Protein AF-S8D0P1-F1 (afdb_monomer)

Secondary structure (DSSP, 8-state):
-HHHHHHHHHSPPPPP--HHHHS--SEEEETTEEEEEEEEEEE-TTS-EEEEEEEEESS--TT-PPP--------

pLDDT: mean 87.06, std 10.99, range [57.16, 97.12]

Structure (mmCIF, N/CA/C/O backbone):
data_AF-S8D0P1-F1
#
_entry.id   AF-S8D0P1-F1
#
loop_
_atom_site.group_PDB
_atom_site.id
_atom_site.type_symbol
_atom_site.label_atom_id
_atom_site.label_alt_id
_atom_site.label_comp_id
_atom_site.label_asym_id
_atom_site.label_entity_id
_atom_site.label_seq_id
_atom_site.pdbx_PDB_ins_code
_atom_site.Cartn_x
_atom_site.Cartn_y
_atom_site.Cartn_z
_atom_site.occupancy
_atom_site.B_iso_or_equiv
_atom_site.auth_seq_id
_atom_site.auth_comp_id
_atom_site.auth_asym_id
_atom_site.auth_atom_id
_atom_site.pdbx_PDB_model_num
ATOM 1 N N . MET A 1 1 ? 13.110 -8.580 -36.318 1.00 62.88 1 MET A N 1
ATOM 2 C CA . MET A 1 1 ? 13.424 -7.373 -35.509 1.00 62.88 1 MET A CA 1
ATOM 3 C C . MET A 1 1 ? 12.151 -6.596 -35.168 1.00 62.88 1 MET A C 1
ATOM 5 O O . MET A 1 1 ? 11.985 -6.232 -34.014 1.00 62.88 1 MET A O 1
ATOM 9 N N . ILE A 1 2 ? 11.213 -6.419 -36.111 1.00 76.12 2 ILE A N 1
ATOM 10 C CA . ILE A 1 2 ? 9.927 -5.739 -35.862 1.00 76.12 2 ILE A CA 1
ATOM 11 C C . ILE A 1 2 ? 8.966 -6.550 -34.970 1.00 76.12 2 ILE A C 1
ATOM 13 O O . ILE A 1 2 ? 8.282 -5.983 -34.125 1.00 76.12 2 ILE A O 1
ATOM 17 N N . ASP A 1 3 ? 9.002 -7.884 -35.057 1.00 71.25 3 ASP A N 1
ATOM 18 C CA . ASP A 1 3 ? 8.152 -8.775 -34.249 1.00 71.25 3 ASP A CA 1
ATOM 19 C C . ASP A 1 3 ? 8.444 -8.674 -32.745 1.00 71.25 3 ASP A C 1
ATOM 21 O O . ASP A 1 3 ? 7.566 -8.865 -31.906 1.00 71.25 3 ASP A O 1
ATOM 25 N N . GLN A 1 4 ? 9.683 -8.335 -32.380 1.00 66.38 4 GLN A N 1
ATOM 26 C CA . GLN A 1 4 ? 10.089 -8.151 -30.988 1.00 66.38 4 GLN A CA 1
ATOM 27 C C . GLN A 1 4 ? 9.503 -6.850 -30.412 1.00 66.38 4 GLN A C 1
ATOM 29 O O . GLN A 1 4 ? 9.029 -6.845 -29.281 1.00 66.38 4 GLN A O 1
ATOM 34 N N . PHE A 1 5 ? 9.425 -5.786 -31.223 1.00 70.62 5 PHE A N 1
ATOM 35 C CA . PHE A 1 5 ? 8.742 -4.533 -30.875 1.00 70.62 5 PHE A CA 1
ATOM 36 C C . PHE A 1 5 ? 7.226 -4.704 -30.764 1.00 70.62 5 PHE A C 1
ATOM 38 O O . PHE A 1 5 ? 6.617 -4.198 -29.826 1.00 70.62 5 PHE A O 1
ATOM 45 N N . ILE A 1 6 ? 6.614 -5.471 -31.669 1.00 72.94 6 ILE A N 1
ATOM 46 C CA . ILE A 1 6 ? 5.179 -5.781 -31.608 1.00 72.94 6 ILE A CA 1
ATOM 47 C C . ILE A 1 6 ? 4.847 -6.553 -30.323 1.00 72.94 6 ILE A C 1
ATOM 49 O O . ILE A 1 6 ? 3.838 -6.271 -29.680 1.00 72.94 6 ILE A O 1
ATOM 53 N N . ASN A 1 7 ? 5.714 -7.474 -29.886 1.00 64.88 7 ASN A N 1
ATOM 54 C CA . ASN A 1 7 ? 5.526 -8.166 -28.610 1.00 64.88 7 ASN A CA 1
ATOM 55 C C . ASN A 1 7 ? 5.569 -7.215 -27.403 1.00 64.88 7 ASN A C 1
ATOM 57 O O . ASN A 1 7 ? 4.821 -7.454 -26.465 1.00 64.88 7 ASN A O 1
ATOM 61 N N . PHE A 1 8 ? 6.339 -6.121 -27.433 1.00 63.56 8 PHE A N 1
ATOM 62 C CA . PHE A 1 8 ? 6.284 -5.099 -26.376 1.00 63.56 8 PHE A CA 1
ATOM 63 C C . PHE A 1 8 ? 4.971 -4.306 -26.368 1.00 63.56 8 PHE A C 1
ATOM 65 O O . PHE A 1 8 ? 4.557 -3.846 -25.312 1.00 63.56 8 PHE A O 1
ATOM 72 N N . VAL A 1 9 ? 4.294 -4.173 -27.512 1.00 72.31 9 VAL A N 1
ATOM 73 C CA . VAL A 1 9 ? 2.981 -3.509 -27.595 1.00 72.31 9 VAL A CA 1
ATOM 74 C C . VAL A 1 9 ? 1.850 -4.456 -27.179 1.00 72.31 9 VAL A C 1
ATOM 76 O O . VAL A 1 9 ? 0.938 -4.052 -26.466 1.00 72.31 9 VAL A O 1
ATOM 79 N N . ILE A 1 10 ? 1.904 -5.725 -27.599 1.00 75.88 10 ILE A N 1
ATOM 80 C CA . ILE A 1 10 ? 0.828 -6.704 -27.356 1.00 75.88 10 ILE A CA 1
ATOM 81 C C . ILE A 1 10 ? 0.982 -7.405 -25.993 1.00 75.88 10 ILE A C 1
ATOM 83 O O . ILE A 1 10 ? -0.011 -7.754 -25.355 1.00 75.88 10 ILE A O 1
ATOM 87 N N . ARG A 1 11 ? 2.216 -7.650 -25.540 1.00 73.19 11 ARG A N 1
ATOM 88 C CA . ARG A 1 11 ? 2.562 -8.331 -24.278 1.00 73.19 11 ARG A CA 1
ATOM 89 C C . ARG A 1 11 ? 3.806 -7.692 -23.644 1.00 73.19 11 ARG A C 1
ATOM 91 O O . ARG A 1 11 ? 4.840 -8.359 -23.541 1.00 73.19 11 ARG A O 1
ATOM 98 N N . PRO A 1 12 ? 3.734 -6.416 -23.230 1.00 74.94 12 PRO A N 1
ATOM 99 C CA . PRO A 1 12 ? 4.829 -5.808 -22.491 1.00 74.94 12 PRO A CA 1
ATOM 100 C C . PRO A 1 12 ? 5.176 -6.667 -21.265 1.00 74.94 12 PRO A C 1
ATOM 102 O O . PRO A 1 12 ? 4.275 -7.243 -20.639 1.00 74.94 12 PRO A O 1
ATOM 105 N N . PRO A 1 13 ? 6.469 -6.788 -20.921 1.00 77.81 13 PRO A N 1
ATOM 106 C CA . PRO A 1 13 ? 6.861 -7.403 -19.666 1.00 77.81 13 PRO A CA 1
ATOM 107 C C . PRO A 1 13 ? 6.169 -6.653 -18.528 1.00 77.81 13 PRO A C 1
ATOM 109 O O . PRO A 1 13 ? 6.181 -5.423 -18.484 1.00 77.81 13 PRO A O 1
ATOM 112 N N . ARG A 1 14 ? 5.532 -7.401 -17.628 1.00 80.81 14 ARG A N 1
ATOM 113 C CA . ARG A 1 14 ? 4.889 -6.808 -16.456 1.00 80.81 14 ARG A CA 1
ATOM 114 C C . ARG A 1 14 ? 5.964 -6.401 -15.464 1.00 80.81 14 ARG A C 1
ATOM 116 O O . ARG A 1 14 ? 6.881 -7.179 -15.210 1.00 80.81 14 ARG A O 1
ATOM 123 N N . ALA A 1 15 ? 5.828 -5.206 -14.903 1.00 81.38 15 ALA A N 1
ATOM 124 C CA . ALA A 1 15 ? 6.671 -4.791 -13.798 1.00 81.38 15 ALA A CA 1
ATOM 125 C C . ALA A 1 15 ? 6.427 -5.706 -12.590 1.00 81.38 15 ALA A C 1
ATOM 127 O O . ALA A 1 15 ? 5.291 -6.081 -12.288 1.00 81.38 15 ALA A O 1
ATOM 128 N N . GLU A 1 16 ? 7.500 -6.065 -11.893 1.00 87.44 16 GLU A N 1
ATOM 129 C CA . GLU A 1 16 ? 7.378 -6.710 -10.595 1.00 87.44 16 GLU A CA 1
ATOM 130 C C . GLU A 1 16 ? 7.071 -5.655 -9.537 1.00 87.44 16 GLU A C 1
ATOM 132 O O . GLU A 1 16 ? 7.719 -4.611 -9.461 1.00 87.44 16 GLU A O 1
ATOM 137 N N . TYR A 1 17 ? 6.080 -5.932 -8.694 1.00 88.81 17 TYR A N 1
ATOM 138 C CA . TYR A 1 17 ? 5.756 -5.047 -7.586 1.00 88.81 17 TYR A CA 1
ATOM 139 C C . TYR A 1 17 ? 6.853 -5.121 -6.515 1.00 88.81 17 TYR A C 1
ATOM 141 O O . TYR A 1 17 ? 6.923 -6.097 -5.759 1.00 88.81 17 TYR A O 1
ATOM 149 N N . ASN A 1 18 ? 7.694 -4.085 -6.465 1.00 92.00 18 ASN A N 1
ATOM 150 C CA . ASN A 1 18 ? 8.773 -3.915 -5.495 1.00 92.00 18 ASN A CA 1
ATOM 151 C C . ASN A 1 18 ? 8.622 -2.579 -4.732 1.00 92.00 18 ASN A C 1
ATOM 153 O O . ASN A 1 18 ? 9.054 -1.533 -5.229 1.00 92.00 18 ASN A O 1
ATOM 157 N N . PRO A 1 19 ? 8.027 -2.597 -3.525 1.00 93.38 19 PRO A N 1
ATOM 158 C CA . PRO A 1 19 ? 7.835 -1.401 -2.705 1.00 93.38 19 PRO A CA 1
ATOM 159 C C . PRO A 1 19 ? 9.120 -0.644 -2.379 1.00 93.38 19 PRO A C 1
ATOM 161 O O . PRO A 1 19 ? 9.106 0.580 -2.302 1.00 93.38 19 PRO A O 1
ATOM 164 N N . ASP A 1 20 ? 10.232 -1.348 -2.186 1.00 93.19 20 ASP A N 1
ATOM 165 C CA . ASP A 1 20 ? 11.485 -0.722 -1.753 1.00 93.19 20 ASP A CA 1
ATOM 166 C C . ASP A 1 20 ? 12.198 -0.002 -2.904 1.00 93.19 20 ASP A C 1
ATOM 168 O O . ASP A 1 20 ? 13.026 0.875 -2.675 1.00 93.19 20 ASP A O 1
ATOM 172 N N . GLN A 1 21 ? 11.856 -0.348 -4.147 1.00 92.81 21 GLN A N 1
ATOM 173 C CA . GLN A 1 21 ? 12.417 0.274 -5.342 1.00 92.81 21 GLN A CA 1
ATOM 174 C C . GLN A 1 21 ? 11.542 1.402 -5.899 1.00 92.81 21 GLN A C 1
ATOM 176 O O . GLN A 1 21 ? 12.073 2.381 -6.420 1.00 92.81 21 GLN A O 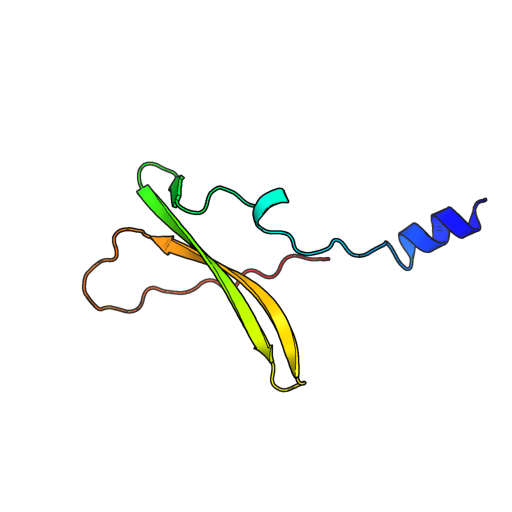1
ATOM 181 N N . TYR A 1 22 ? 10.216 1.250 -5.847 1.00 91.00 22 TYR A N 1
ATOM 182 C CA . TYR A 1 22 ? 9.293 2.122 -6.586 1.00 91.00 22 TYR A CA 1
ATOM 183 C C . TYR A 1 22 ? 8.426 3.021 -5.708 1.00 91.00 22 TYR A C 1
ATOM 185 O O . TYR A 1 22 ? 7.798 3.944 -6.226 1.00 91.00 22 TYR A O 1
ATOM 193 N N . LEU A 1 23 ? 8.360 2.762 -4.402 1.00 92.81 23 LEU A N 1
ATOM 194 C CA . LEU A 1 23 ? 7.523 3.517 -3.476 1.00 92.81 23 LEU A CA 1
ATOM 195 C C . LEU A 1 23 ? 8.385 4.266 -2.455 1.00 92.81 23 LEU A C 1
ATOM 197 O O . LEU A 1 23 ? 9.572 4.001 -2.288 1.00 92.81 23 LEU A O 1
ATOM 201 N N . TRP A 1 24 ? 7.769 5.228 -1.770 1.00 92.88 24 TRP A N 1
ATOM 202 C CA . TRP A 1 24 ? 8.451 6.070 -0.785 1.00 92.88 24 TRP A CA 1
ATOM 203 C C . TRP A 1 24 ? 8.843 5.314 0.487 1.00 92.88 24 TRP A C 1
ATOM 205 O O . TRP A 1 24 ? 8.435 4.174 0.675 1.00 92.88 24 TRP A O 1
ATOM 215 N N . GLU A 1 25 ? 9.584 5.954 1.388 1.00 95.69 25 GLU A N 1
ATOM 216 C CA . GLU A 1 25 ? 9.966 5.361 2.675 1.00 95.69 25 GLU A CA 1
ATOM 217 C C . GLU A 1 25 ? 8.754 4.886 3.493 1.00 95.69 25 GLU A C 1
ATOM 219 O O . GLU A 1 25 ? 7.625 5.354 3.312 1.00 95.69 25 GLU A O 1
ATOM 224 N N . LYS A 1 26 ? 8.986 3.937 4.409 1.00 96.19 26 LYS A N 1
ATOM 225 C CA . LYS A 1 26 ? 7.910 3.393 5.246 1.00 96.19 26 LYS A CA 1
ATOM 226 C C . LYS A 1 26 ? 7.311 4.429 6.182 1.00 96.19 26 LYS A C 1
ATOM 228 O O . LYS A 1 26 ? 6.112 4.385 6.403 1.00 96.19 26 LYS A O 1
ATOM 233 N N . ASP A 1 27 ? 8.102 5.370 6.672 1.00 97.00 27 ASP A N 1
ATOM 234 C CA . ASP A 1 27 ? 7.636 6.495 7.472 1.00 97.00 27 ASP A CA 1
ATOM 235 C C . ASP A 1 27 ? 7.994 7.776 6.725 1.00 97.00 27 ASP A C 1
ATOM 237 O O . ASP A 1 27 ? 9.152 7.997 6.385 1.00 97.00 27 ASP A O 1
ATOM 241 N N . PHE A 1 28 ? 7.008 8.618 6.429 1.00 96.06 28 PHE A N 1
ATOM 242 C CA . PHE A 1 28 ? 7.229 9.806 5.606 1.00 96.06 28 PHE A CA 1
ATOM 243 C C . PHE A 1 28 ? 6.330 10.967 6.025 1.00 96.06 28 PHE A C 1
ATOM 245 O O . PHE A 1 28 ? 5.313 10.800 6.700 1.00 96.06 28 PHE A O 1
ATOM 252 N N . THR A 1 29 ? 6.721 12.180 5.630 1.00 96.19 29 THR A N 1
ATOM 253 C CA . THR A 1 29 ? 5.944 13.400 5.878 1.00 96.19 29 THR A CA 1
ATOM 254 C C . THR A 1 29 ? 5.407 13.949 4.564 1.00 96.19 29 THR A C 1
ATOM 256 O O . THR A 1 29 ? 6.168 14.202 3.635 1.00 96.19 29 THR A O 1
ATOM 259 N N . LEU A 1 30 ? 4.099 14.184 4.501 1.00 94.69 30 LEU A N 1
ATOM 260 C CA . LEU A 1 30 ? 3.426 14.774 3.349 1.00 94.69 30 LEU A CA 1
ATOM 261 C C . LEU A 1 30 ? 2.513 15.909 3.818 1.00 94.69 30 LEU A C 1
ATOM 263 O O . LEU A 1 30 ? 1.685 15.722 4.708 1.00 94.69 30 LEU A O 1
ATOM 267 N N . ALA A 1 31 ? 2.677 17.099 3.232 1.00 94.75 31 ALA A N 1
ATOM 268 C CA . ALA A 1 3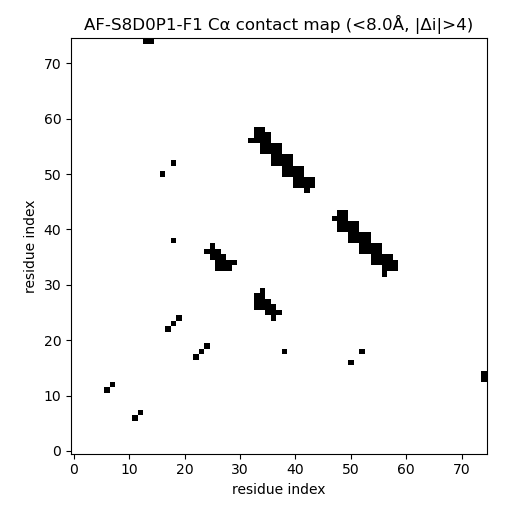1 ? 1.910 18.300 3.585 1.00 94.75 31 ALA A CA 1
ATOM 269 C C . ALA A 1 31 ? 1.889 18.600 5.105 1.00 94.75 31 ALA A C 1
ATOM 271 O O . ALA A 1 31 ? 0.858 18.960 5.670 1.00 94.75 31 ALA A O 1
ATOM 272 N N . GLY A 1 32 ? 3.030 18.407 5.780 1.00 94.56 32 GLY A N 1
ATOM 2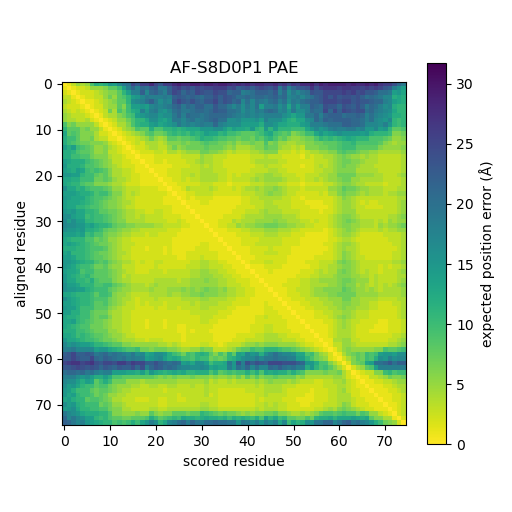73 C CA . GLY A 1 32 ? 3.185 18.652 7.220 1.00 94.56 32 GLY A CA 1
ATOM 274 C C . GLY A 1 32 ? 2.585 17.581 8.138 1.00 94.56 32 GLY A C 1
ATOM 275 O O . GLY A 1 32 ? 2.602 17.757 9.352 1.00 94.56 32 GLY A O 1
ATOM 276 N N . ARG A 1 33 ? 2.069 16.472 7.593 1.00 93.50 33 ARG A N 1
ATOM 277 C CA . ARG A 1 33 ? 1.531 15.338 8.361 1.00 93.50 33 ARG A CA 1
ATOM 278 C C . ARG A 1 33 ? 2.400 14.099 8.186 1.00 93.50 33 ARG A C 1
ATOM 280 O O . ARG A 1 33 ? 2.935 13.880 7.102 1.00 93.50 33 ARG A O 1
ATOM 287 N N . LYS A 1 34 ? 2.516 13.296 9.244 1.00 96.06 34 LYS A N 1
ATOM 288 C CA . LYS A 1 34 ? 3.263 12.033 9.234 1.00 96.06 34 LYS A CA 1
ATOM 289 C C . LYS A 1 34 ? 2.361 10.873 8.829 1.00 96.06 34 LYS A C 1
ATOM 291 O O . LYS A 1 34 ? 1.219 10.784 9.284 1.00 96.06 34 LYS A O 1
ATOM 296 N N . TYR A 1 35 ? 2.896 9.999 7.993 1.00 95.94 35 TYR A N 1
ATOM 297 C CA . TYR A 1 35 ? 2.230 8.803 7.506 1.00 95.94 35 TYR A CA 1
ATOM 298 C C . TYR A 1 35 ? 3.167 7.608 7.585 1.00 95.94 35 TYR A C 1
ATOM 300 O O . TYR A 1 35 ? 4.391 7.753 7.558 1.00 95.94 35 TYR A O 1
ATOM 308 N N . LYS A 1 36 ? 2.556 6.427 7.620 1.00 96.19 36 LYS A N 1
ATOM 309 C CA . LYS A 1 36 ? 3.223 5.139 7.551 1.00 96.19 36 LYS A CA 1
ATOM 310 C C . LYS A 1 36 ? 2.688 4.335 6.367 1.00 96.19 36 LYS A C 1
ATOM 312 O O . LYS A 1 36 ? 1.480 4.289 6.141 1.00 96.19 36 LYS A O 1
ATOM 317 N N . ARG A 1 37 ? 3.587 3.701 5.620 1.00 96.88 37 ARG A N 1
ATOM 318 C CA . ARG A 1 37 ? 3.304 2.691 4.599 1.00 96.88 37 ARG A CA 1
ATOM 319 C C . ARG A 1 37 ? 3.443 1.309 5.223 1.00 96.88 37 ARG A C 1
ATOM 321 O O . ARG A 1 37 ? 4.496 0.957 5.755 1.00 96.88 37 ARG A O 1
ATOM 328 N N . GLU A 1 38 ? 2.404 0.505 5.097 1.00 95.81 38 GLU A N 1
ATOM 329 C CA . GLU A 1 38 ? 2.419 -0.911 5.440 1.00 95.81 38 GLU A CA 1
ATOM 330 C C . GLU A 1 38 ? 2.271 -1.729 4.163 1.00 95.81 38 GLU A C 1
ATOM 332 O O . GLU A 1 38 ? 1.313 -1.558 3.415 1.00 95.81 38 GLU A O 1
ATOM 337 N N . ASP A 1 39 ? 3.240 -2.598 3.896 1.00 96.38 39 ASP A N 1
ATOM 338 C CA . ASP A 1 39 ? 3.202 -3.493 2.743 1.00 96.38 39 ASP A CA 1
ATOM 339 C C . ASP A 1 39 ? 2.560 -4.812 3.170 1.00 96.38 39 ASP A C 1
ATOM 341 O O . ASP A 1 39 ? 2.953 -5.406 4.177 1.00 96.38 39 ASP A O 1
ATOM 345 N N . LEU A 1 40 ? 1.559 -5.260 2.419 1.00 94.88 40 LEU A N 1
ATOM 346 C CA . LEU A 1 40 ? 0.772 -6.441 2.746 1.00 94.88 40 LEU A CA 1
ATOM 347 C C . LEU A 1 40 ? 0.466 -7.277 1.501 1.00 94.88 40 LEU A C 1
ATOM 349 O O . LEU A 1 40 ? 0.437 -6.778 0.374 1.00 94.88 40 LEU A O 1
ATOM 353 N N . GLU A 1 41 ? 0.214 -8.562 1.723 1.00 95.69 41 GLU A N 1
ATOM 354 C CA . GLU A 1 41 ? -0.207 -9.500 0.688 1.00 95.69 41 GLU A CA 1
ATOM 355 C C . GLU A 1 41 ? -1.597 -10.041 1.032 1.00 95.69 41 GLU A C 1
ATOM 357 O O . GLU A 1 41 ? -1.804 -10.656 2.078 1.00 95.69 41 GLU A O 1
ATOM 362 N N . LEU A 1 42 ? -2.565 -9.782 0.155 1.00 94.56 42 LEU A N 1
ATOM 363 C CA . LEU A 1 42 ? -3.942 -10.248 0.288 1.00 94.56 42 LEU A CA 1
ATOM 364 C C . LEU A 1 42 ? -4.179 -11.426 -0.643 1.00 94.56 42 LEU A C 1
ATOM 366 O O . LEU A 1 42 ? -3.711 -11.431 -1.778 1.00 94.56 42 LEU A O 1
ATOM 370 N N . LYS A 1 43 ? -4.981 -12.396 -0.211 1.00 96.88 43 LYS A N 1
ATOM 371 C CA . LYS A 1 43 ? -5.440 -13.479 -1.081 1.00 96.88 43 LYS A CA 1
ATOM 372 C C . LYS A 1 43 ? -6.893 -13.238 -1.461 1.00 96.88 43 LYS A C 1
ATOM 374 O O . LYS A 1 43 ? -7.743 -13.130 -0.583 1.00 96.88 43 LYS A O 1
ATOM 379 N N . ASN A 1 44 ? -7.181 -13.140 -2.756 1.00 93.50 44 ASN A N 1
ATOM 380 C CA . ASN A 1 44 ? -8.565 -13.014 -3.214 1.00 93.50 44 ASN A CA 1
ATOM 381 C C . ASN A 1 44 ? -9.287 -14.374 -3.209 1.00 93.50 44 ASN A C 1
ATOM 383 O O . ASN A 1 44 ? -8.665 -15.426 -3.056 1.00 93.50 44 ASN A O 1
ATOM 387 N N . GLU A 1 45 ? -10.600 -14.365 -3.443 1.00 97.12 45 GLU A N 1
ATOM 388 C CA . GLU A 1 45 ? -11.432 -15.581 -3.476 1.00 97.12 45 GLU A CA 1
ATOM 389 C C . GLU A 1 45 ? -11.006 -16.592 -4.554 1.00 97.12 45 GLU A C 1
ATOM 391 O O . GLU A 1 45 ? -11.247 -17.789 -4.427 1.00 97.12 45 GLU A O 1
ATOM 396 N N . ARG A 1 46 ? -10.318 -16.128 -5.605 1.00 97.06 46 ARG A N 1
ATOM 397 C CA . ARG A 1 46 ? -9.750 -16.976 -6.667 1.00 97.06 46 ARG A CA 1
ATOM 398 C C . ARG A 1 46 ? -8.383 -17.560 -6.301 1.00 97.06 46 ARG A C 1
ATOM 400 O O . ARG A 1 46 ? -7.774 -18.252 -7.110 1.00 97.06 46 ARG A O 1
ATOM 407 N N . GLY A 1 47 ? -7.883 -17.263 -5.106 1.00 96.31 47 GLY A N 1
ATOM 408 C CA . GLY A 1 47 ? -6.607 -17.739 -4.596 1.00 96.31 47 GLY A CA 1
ATOM 409 C C . GLY A 1 47 ? -5.378 -16.979 -5.099 1.00 96.31 47 GLY A C 1
ATOM 410 O O . GLY A 1 47 ? -4.265 -17.415 -4.810 1.00 96.31 47 GLY A O 1
ATOM 411 N N . HIS A 1 48 ? -5.543 -15.865 -5.816 1.00 93.62 48 HIS A N 1
ATOM 412 C CA . HIS A 1 48 ? -4.417 -15.041 -6.260 1.00 93.62 48 HIS A CA 1
ATOM 413 C C . HIS A 1 48 ? -3.909 -14.142 -5.131 1.00 93.62 48 HIS A C 1
ATOM 415 O O . HIS A 1 48 ? -4.710 -13.544 -4.410 1.00 93.62 48 HIS A O 1
ATOM 421 N N . ALA A 1 49 ? -2.585 -14.011 -5.041 1.00 93.31 49 ALA A N 1
ATOM 422 C CA . ALA A 1 49 ? -1.917 -13.044 -4.182 1.00 93.31 49 ALA A CA 1
ATOM 423 C C . ALA A 1 49 ? -1.936 -11.645 -4.820 1.00 93.31 49 ALA A C 1
ATOM 425 O O . ALA A 1 49 ? -1.532 -11.466 -5.971 1.00 93.31 49 ALA A O 1
ATOM 426 N N . LEU A 1 50 ? -2.407 -10.660 -4.065 1.00 92.06 50 LEU A N 1
ATOM 427 C CA . LEU A 1 50 ? -2.411 -9.242 -4.393 1.00 92.06 50 LEU A CA 1
ATOM 428 C C . LEU A 1 50 ? -1.431 -8.551 -3.449 1.00 92.06 50 LEU A C 1
ATOM 430 O O . LEU A 1 50 ? -1.649 -8.528 -2.239 1.00 92.06 50 LEU A O 1
ATOM 434 N N . LYS A 1 51 ? -0.353 -7.997 -4.000 1.00 93.19 51 LYS A N 1
ATOM 435 C CA . LYS A 1 51 ? 0.579 -7.164 -3.238 1.00 93.19 51 LYS A CA 1
ATOM 436 C C . LYS A 1 51 ? 0.021 -5.749 -3.159 1.00 93.19 51 LYS A C 1
ATOM 438 O O . LYS A 1 51 ? -0.399 -5.199 -4.177 1.00 93.19 51 LYS A O 1
ATOM 443 N N . CYS A 1 52 ? -0.005 -5.178 -1.964 1.00 94.88 52 CYS A N 1
ATOM 444 C CA . CYS A 1 52 ? -0.569 -3.860 -1.708 1.00 94.88 52 CYS A CA 1
ATOM 445 C C . CYS A 1 52 ? 0.335 -3.066 -0.763 1.00 94.88 52 CYS A C 1
ATOM 447 O O . CYS A 1 52 ? 1.036 -3.640 0.069 1.00 94.88 52 CYS A O 1
ATOM 449 N N . SER A 1 53 ? 0.262 -1.7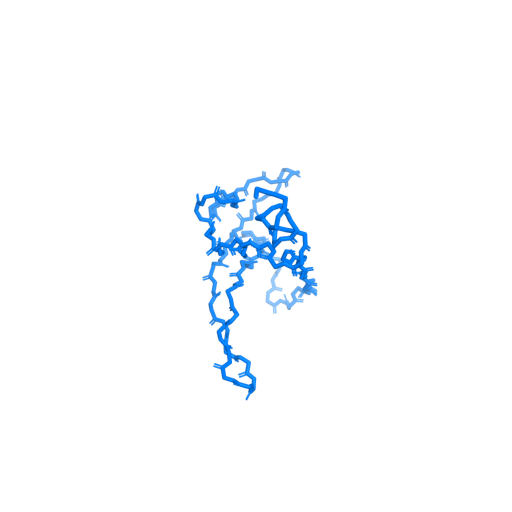42 -0.863 1.00 96.38 53 SER A N 1
ATOM 450 C CA . SER A 1 53 ? 0.861 -0.820 0.101 1.00 96.38 53 SER A CA 1
ATOM 451 C C . SER A 1 53 ? -0.235 0.086 0.650 1.00 96.38 53 SER A C 1
ATOM 453 O O . SER A 1 53 ? -0.886 0.817 -0.097 1.00 96.38 53 SER A O 1
ATOM 455 N N . HIS A 1 54 ? -0.476 -0.009 1.952 1.00 95.88 54 HIS A N 1
ATOM 456 C CA . HIS A 1 54 ? -1.494 0.743 2.671 1.00 95.88 54 HIS A CA 1
ATOM 457 C C . HIS A 1 54 ? -0.852 1.935 3.371 1.00 95.88 54 HIS A C 1
ATOM 459 O O . HIS A 1 54 ? 0.084 1.779 4.151 1.00 95.88 54 HIS A O 1
ATOM 465 N N . TYR A 1 55 ? -1.355 3.130 3.082 1.00 95.44 55 TYR A N 1
ATOM 466 C CA . TYR A 1 55 ? -0.846 4.374 3.641 1.00 95.44 55 TYR A CA 1
ATOM 467 C C . TYR A 1 55 ? -1.801 4.876 4.714 1.00 95.44 55 TYR A C 1
ATOM 469 O O . TYR A 1 55 ? -2.956 5.185 4.421 1.00 95.44 55 TYR A O 1
ATOM 477 N N . VAL A 1 56 ? -1.310 4.975 5.944 1.00 93.62 56 VAL A N 1
ATOM 478 C CA . VAL A 1 56 ? -2.097 5.392 7.107 1.00 93.62 56 VAL A CA 1
ATOM 479 C C . VAL A 1 56 ? -1.461 6.608 7.778 1.00 93.62 56 VAL A C 1
ATOM 481 O O . VAL A 1 56 ? -0.234 6.718 7.799 1.00 93.62 56 VAL A O 1
ATOM 484 N N . PRO A 1 57 ? -2.246 7.551 8.325 1.00 93.56 57 PRO A N 1
ATOM 485 C CA . PRO A 1 57 ? -1.702 8.587 9.197 1.00 93.56 57 PRO A CA 1
ATOM 486 C C . PRO A 1 57 ? -0.981 7.950 10.390 1.00 93.56 57 PRO A C 1
ATO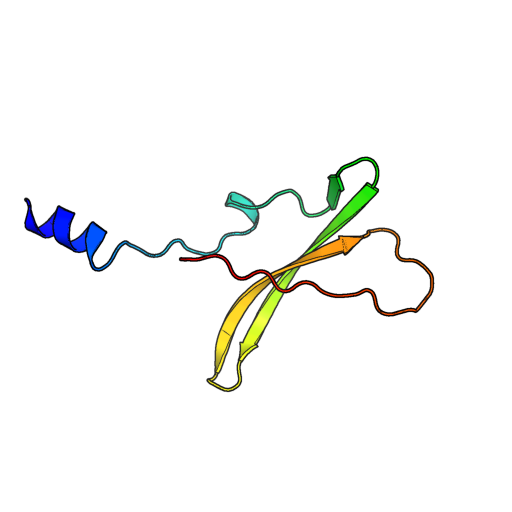M 488 O O . PRO A 1 57 ? -1.514 7.026 11.001 1.00 93.56 57 PRO A O 1
ATOM 491 N N . SER A 1 58 ? 0.204 8.449 10.748 1.00 91.31 58 SER A N 1
ATOM 492 C CA . SER A 1 58 ? 0.924 7.973 11.943 1.00 91.31 58 SER A CA 1
ATOM 493 C C . SER A 1 58 ? 0.178 8.315 13.236 1.00 91.31 58 SER A C 1
ATOM 495 O O . SER A 1 58 ? 0.336 7.640 14.247 1.00 91.31 58 SER A O 1
ATOM 497 N N . GLU A 1 59 ? -0.637 9.369 13.193 1.00 85.94 59 GLU A N 1
ATOM 498 C CA . GLU A 1 59 ? -1.499 9.822 14.278 1.00 85.94 59 GLU A CA 1
ATOM 499 C C . GLU A 1 59 ? -2.944 9.798 13.766 1.00 85.94 59 GLU A C 1
ATOM 501 O O . GLU A 1 59 ? -3.332 10.614 12.924 1.00 85.94 59 GLU A O 1
ATOM 506 N N . SER A 1 60 ? -3.743 8.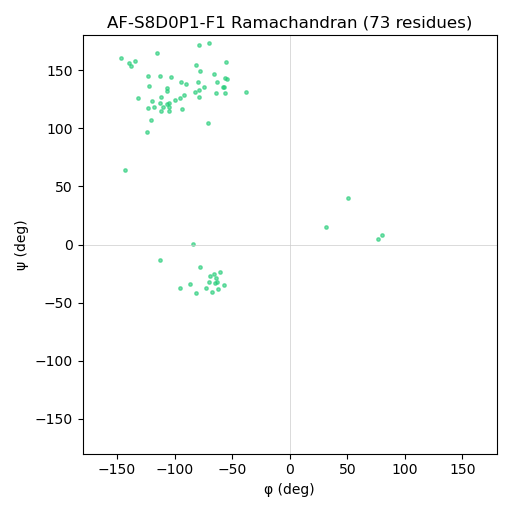836 14.230 1.00 73.19 60 SER A N 1
ATOM 507 C CA . SER A 1 60 ? -5.170 8.766 13.915 1.00 73.19 60 SER A CA 1
ATOM 508 C C . SER A 1 60 ? -6.001 9.443 15.013 1.00 73.19 60 SER A C 1
ATOM 510 O O . SER A 1 60 ? -5.714 9.246 16.197 1.00 73.19 60 SER A O 1
ATOM 512 N N . PRO A 1 61 ? -7.065 10.191 14.667 1.00 67.56 61 PRO A N 1
ATOM 513 C CA . PRO A 1 61 ? -8.087 10.581 15.634 1.00 67.56 61 PRO A CA 1
ATOM 514 C C . PRO A 1 61 ? -8.672 9.332 16.311 1.00 67.56 61 PRO A C 1
ATOM 516 O O . PRO A 1 61 ? -8.809 8.297 15.664 1.00 67.56 61 PRO A O 1
ATOM 519 N N . ALA A 1 62 ? -8.984 9.437 17.604 1.00 67.31 62 ALA A N 1
ATOM 520 C CA . ALA A 1 62 ? -9.418 8.345 18.483 1.00 67.31 62 ALA A CA 1
ATOM 521 C C . ALA A 1 62 ? -10.345 7.305 17.818 1.00 67.31 62 ALA A C 1
ATOM 523 O O . ALA A 1 62 ? -11.326 7.709 17.194 1.00 67.31 62 ALA A O 1
ATOM 524 N N . ASP A 1 63 ? -10.011 6.012 17.997 1.00 70.50 63 ASP A N 1
ATOM 525 C CA . ASP A 1 63 ? -10.765 4.741 17.822 1.00 70.50 63 ASP A CA 1
ATOM 526 C C . ASP A 1 63 ? -11.853 4.628 16.734 1.00 70.50 63 ASP A C 1
ATOM 528 O O . ASP A 1 63 ? -12.652 3.691 16.716 1.00 70.50 63 ASP A O 1
ATOM 532 N N . SER A 1 64 ? -11.885 5.552 15.783 1.00 79.25 64 SER A N 1
ATOM 533 C CA . SER A 1 64 ? -12.877 5.609 14.721 1.00 79.25 64 SER A CA 1
ATOM 534 C C . SER A 1 64 ? -12.244 5.178 13.402 1.00 79.25 64 SER A C 1
ATOM 536 O O . SER A 1 64 ? -11.135 5.607 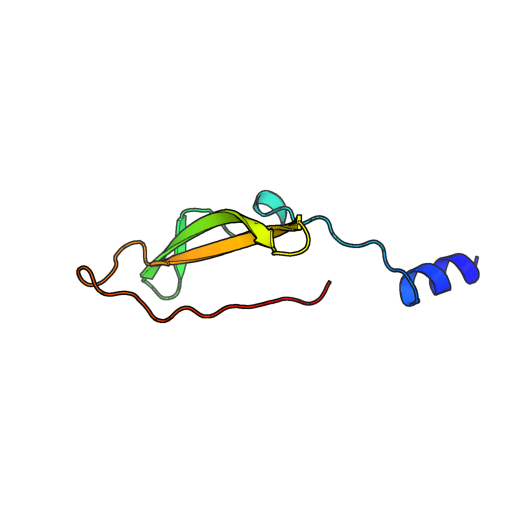13.069 1.00 79.25 64 SER A O 1
ATOM 538 N N . PRO A 1 65 ? -12.922 4.314 12.628 1.00 85.19 65 PRO A N 1
ATOM 539 C CA . PRO A 1 65 ? -12.416 3.900 11.334 1.00 85.19 65 PRO A CA 1
ATOM 540 C C . PRO A 1 65 ? -12.343 5.109 10.399 1.00 85.19 65 PRO A C 1
ATOM 542 O O . PRO A 1 65 ? -13.305 5.864 10.245 1.00 85.19 65 PRO A O 1
ATOM 545 N N . LEU A 1 66 ? -11.192 5.277 9.754 1.00 89.25 66 LEU A N 1
ATOM 546 C CA . LEU A 1 66 ? -11.011 6.286 8.720 1.00 89.25 66 LEU A CA 1
ATOM 547 C C . LEU A 1 66 ? -11.637 5.808 7.400 1.00 89.25 66 LEU A C 1
ATOM 549 O O . LEU A 1 66 ? -11.631 4.606 7.116 1.00 89.25 66 LEU A O 1
ATOM 553 N N . PRO A 1 67 ? -12.144 6.725 6.556 1.00 92.56 67 PRO A N 1
ATOM 554 C CA . PRO A 1 67 ? -12.506 6.371 5.191 1.00 92.56 67 PRO A CA 1
ATOM 555 C C . PRO A 1 67 ? -11.281 5.809 4.459 1.00 92.56 67 PRO A C 1
ATOM 557 O O . PRO A 1 67 ? -10.185 6.364 4.539 1.00 92.56 67 PRO A O 1
ATOM 560 N N . CYS A 1 68 ? -11.477 4.712 3.731 1.00 92.94 68 CYS A N 1
ATOM 561 C CA . CYS A 1 68 ? -10.425 4.043 2.975 1.00 92.94 68 CYS A CA 1
ATOM 562 C C . CYS A 1 68 ? -10.615 4.294 1.478 1.00 92.94 68 CYS A C 1
ATOM 564 O O . CYS A 1 68 ? -11.713 4.119 0.946 1.00 92.94 68 CYS A O 1
ATOM 566 N N . VAL A 1 69 ? -9.539 4.682 0.796 1.00 96.12 69 VAL A N 1
ATOM 567 C CA . VAL A 1 69 ? -9.507 4.803 -0.663 1.00 96.12 69 VAL A CA 1
ATOM 568 C C . VAL A 1 69 ? -8.686 3.650 -1.217 1.00 96.12 69 VAL A C 1
ATOM 570 O O . VAL A 1 69 ? -7.505 3.518 -0.906 1.00 96.12 69 VAL A O 1
ATOM 573 N N . ILE A 1 70 ? -9.310 2.832 -2.063 1.00 95.19 70 ILE A N 1
ATOM 574 C CA . ILE A 1 70 ? -8.624 1.766 -2.792 1.00 95.19 70 ILE A CA 1
ATOM 575 C C . ILE A 1 70 ? -8.205 2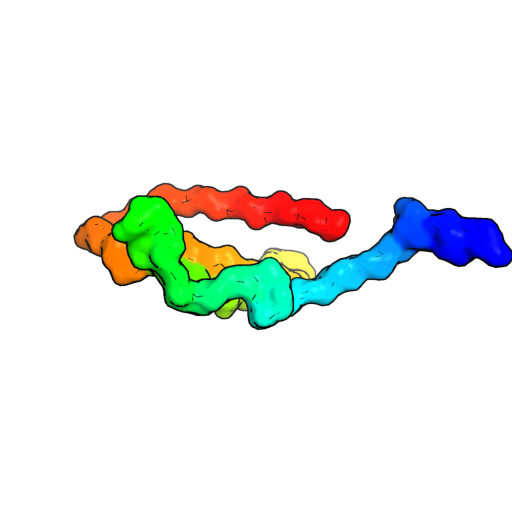.321 -4.149 1.00 95.19 70 ILE A C 1
ATOM 577 O O . ILE A 1 70 ? -9.050 2.681 -4.969 1.00 95.19 70 ILE A O 1
ATOM 581 N N . TYR A 1 71 ? -6.897 2.383 -4.381 1.00 93.50 71 TYR A N 1
ATOM 582 C CA . TYR A 1 71 ? -6.323 2.801 -5.654 1.00 93.50 71 TYR A CA 1
ATOM 583 C C . TYR A 1 71 ? -5.672 1.610 -6.357 1.00 93.50 71 TYR A C 1
ATOM 585 O O . TYR A 1 71 ? -4.715 1.024 -5.853 1.00 93.50 71 TYR A O 1
ATOM 593 N N . CYS A 1 72 ? -6.184 1.276 -7.539 1.00 90.06 72 CYS A N 1
ATOM 594 C CA . CYS A 1 72 ? -5.615 0.259 -8.415 1.00 90.06 72 CYS A CA 1
ATOM 595 C C . CYS A 1 72 ? -4.907 0.961 -9.573 1.00 90.06 72 CYS A C 1
ATOM 597 O O . CYS A 1 72 ? -5.564 1.620 -10.381 1.00 90.06 72 CYS A O 1
ATOM 599 N N . HIS A 1 73 ? -3.587 0.822 -9.674 1.00 79.06 73 HIS A N 1
ATOM 600 C CA . HIS A 1 73 ? -2.865 1.296 -10.851 1.00 79.06 73 HIS A CA 1
ATOM 601 C C . HIS A 1 73 ? -2.967 0.278 -11.998 1.00 79.06 73 HIS A C 1
ATOM 603 O O . HIS A 1 73 ? -3.166 -0.920 -11.776 1.00 79.06 73 HIS A O 1
ATOM 609 N N . GLY A 1 74 ? -2.831 0.756 -13.236 1.00 70.38 74 GLY A N 1
ATOM 610 C CA . GLY A 1 74 ? -2.634 -0.124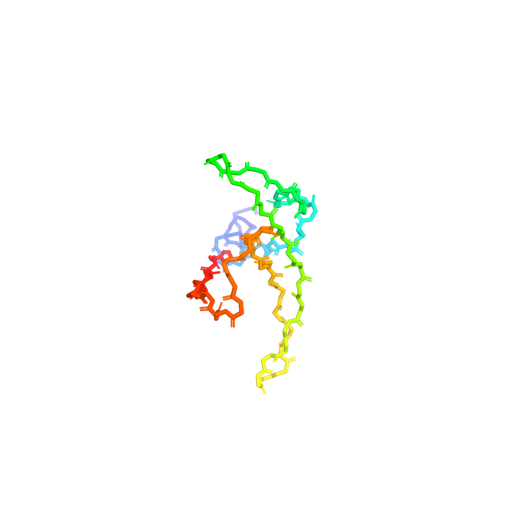 -14.387 1.00 70.38 74 GLY A CA 1
ATOM 611 C C . GLY A 1 74 ? -1.288 -0.842 -14.289 1.00 70.38 74 GLY A C 1
ATOM 612 O O . GLY A 1 74 ? -0.334 -0.282 -13.746 1.00 70.38 74 GLY A O 1
ATOM 613 N N . ASN A 1 75 ? -1.232 -2.081 -14.780 1.00 57.16 75 ASN A N 1
ATOM 614 C CA . ASN A 1 75 ? 0.046 -2.705 -15.137 1.00 57.16 75 ASN A CA 1
ATOM 615 C C . ASN A 1 75 ? 0.648 -1.999 -16.348 1.00 57.16 75 ASN A C 1
ATOM 617 O O . ASN A 1 75 ? -0.142 -1.688 -17.269 1.00 57.16 75 ASN A O 1
#

Sequence (75 aa):
MIDQFINFVIRPPRAEYNPDQYLWEKDFTLAGRKYKREDLELKNERGHALKCSHYVPSESPADSPLPCVIYCHGN

Solvent-accessible surface area (backbone atoms only — not comparable to full-atom values): 5170 Å² total; per-residue (Å²): 118,68,68,63,56,49,39,49,73,78,58,51,84,76,81,77,94,48,61,88,81,77,47,76,68,52,67,45,73,58,97,93,39,55,32,32,52,46,78,47,77,45,70,48,98,88,68,49,79,43,81,48,75,48,78,41,62,70,73,70,72,78,100,56,88,72,91,81,84,89,82,83,78,83,130

Mean predicted aligned error: 7.13 Å

Radius of gyration: 17.51 Å; Cα contacts (8 Å, |Δi|>4): 66; chains: 1; bounding box: 26×36×54 Å

Foldseek 3Di:
DVVVVVCCVVPNDDDDDDCVPPHDDQWDDDPNFIKGWDWDWDQDPVRDTDTDIDIGGPDDDPPDDDDDDDDDDDD

Organism: NCBI:txid192259

InterPro domains:
  IPR029058 Alpha/Beta hydrolase fold [G3DSA:3.40.50.1820] (7-75)
  IPR029058 Alpha/Beta hydrolase fold [SSF53474] (8-75)
  IPR052920 Potential DNA-binding regulatory protein [PTHR43358] (3-75)

Nearest PDB structures (foldseek):
  8a5p-assembly1_X  TM=3.671E-01  e=6.930E-01  Thermochaetoides thermophila
  3u0k-assembly1_B  TM=3.691E-01  e=1.699E+00  Entacmaea quadricolor
  1vde-assembly1_A  TM=4.471E-01  e=2.195E+00  Saccharomyces cerevisiae
  8a5q-assembly1_X  TM=3.580E-01  e=1.811E+00  Thermochaetoides thermophila